Protein AF-A0A5P9HZJ0-F1 (afdb_monomer_lite)

Structure (mmCIF, N/CA/C/O backbone):
data_AF-A0A5P9HZJ0-F1
#
_entry.id   AF-A0A5P9HZJ0-F1
#
loop_
_atom_site.group_PDB
_atom_site.id
_atom_site.type_symbol
_atom_site.label_atom_id
_atom_site.label_alt_id
_atom_site.label_comp_id
_atom_site.label_asym_id
_atom_site.label_entity_id
_atom_site.label_seq_id
_atom_site.pdbx_PDB_ins_code
_atom_site.Cartn_x
_atom_site.Cartn_y
_atom_site.Cartn_z
_atom_site.occupancy
_atom_site.B_iso_or_equiv
_atom_site.auth_seq_id
_atom_site.auth_comp_id
_atom_site.auth_asym_id
_atom_site.auth_atom_id
_atom_site.pdbx_PDB_model_num
ATOM 1 N N . MET A 1 1 ? 58.993 -13.671 22.658 1.00 41.03 1 MET A N 1
ATOM 2 C CA . MET A 1 1 ? 57.612 -13.825 22.148 1.00 41.03 1 MET A CA 1
ATOM 3 C C . MET A 1 1 ? 57.141 -12.458 21.689 1.00 41.03 1 MET A C 1
ATOM 5 O O . MET A 1 1 ? 57.054 -11.568 22.520 1.00 41.03 1 MET A O 1
ATOM 9 N N . VAL A 1 2 ? 56.942 -12.265 20.386 1.00 38.03 2 VAL A N 1
ATOM 10 C CA . VAL A 1 2 ? 56.474 -10.995 19.808 1.00 38.03 2 VAL A CA 1
ATOM 11 C C . VAL A 1 2 ? 55.005 -11.191 19.439 1.00 38.03 2 VAL A C 1
ATOM 13 O O . VAL A 1 2 ? 54.696 -12.044 18.612 1.00 38.03 2 VAL A O 1
ATOM 16 N N . LEU A 1 3 ? 54.102 -10.464 20.097 1.00 41.50 3 LEU A N 1
ATOM 17 C CA . LEU A 1 3 ? 52.672 -10.463 19.781 1.00 41.50 3 LEU A CA 1
ATOM 18 C C . LEU A 1 3 ? 52.453 -9.601 18.535 1.00 41.50 3 LEU A C 1
ATOM 20 O O . LEU A 1 3 ? 52.531 -8.377 18.593 1.00 41.50 3 LEU A O 1
ATOM 24 N N . SER A 1 4 ? 52.221 -10.259 17.402 1.00 39.91 4 SER A N 1
ATOM 25 C CA . SER A 1 4 ? 51.800 -9.619 16.159 1.00 39.91 4 SER A CA 1
ATOM 26 C C . SER A 1 4 ? 50.293 -9.375 16.238 1.00 39.91 4 SER A C 1
ATOM 28 O O . SER A 1 4 ? 49.508 -10.320 16.269 1.00 39.91 4 SER A O 1
ATOM 30 N N . THR A 1 5 ? 49.878 -8.115 16.341 1.00 48.50 5 THR A N 1
ATOM 31 C CA . THR A 1 5 ? 48.474 -7.716 16.210 1.00 48.50 5 THR A CA 1
ATOM 32 C C . THR A 1 5 ? 48.225 -7.346 14.755 1.00 48.50 5 THR A C 1
ATOM 34 O O . THR A 1 5 ? 48.606 -6.276 14.289 1.00 48.50 5 THR A O 1
ATOM 37 N N . SER A 1 6 ? 47.603 -8.255 14.006 1.00 46.00 6 SER A N 1
ATOM 38 C CA . SER A 1 6 ? 47.047 -7.926 12.697 1.00 46.00 6 SER A CA 1
ATOM 39 C C . SER A 1 6 ? 45.824 -7.035 12.903 1.00 46.00 6 SER A C 1
ATOM 41 O O . SER A 1 6 ? 44.775 -7.497 13.347 1.00 46.00 6 SER A O 1
ATOM 43 N N . ALA A 1 7 ? 45.965 -5.747 12.599 1.00 48.22 7 ALA A N 1
ATOM 44 C CA . ALA A 1 7 ? 44.833 -4.849 12.447 1.00 48.22 7 ALA A CA 1
ATOM 45 C C . ALA A 1 7 ? 44.031 -5.290 11.214 1.00 48.22 7 ALA A C 1
ATOM 47 O O . ALA A 1 7 ? 44.502 -5.172 10.083 1.00 48.22 7 ALA A O 1
ATOM 48 N N . ILE A 1 8 ? 42.828 -5.823 11.427 1.00 49.94 8 ILE A N 1
ATOM 49 C CA . ILE A 1 8 ? 41.857 -6.001 10.348 1.00 49.94 8 ILE A CA 1
ATOM 50 C C . ILE A 1 8 ? 41.334 -4.601 10.033 1.00 49.94 8 ILE A C 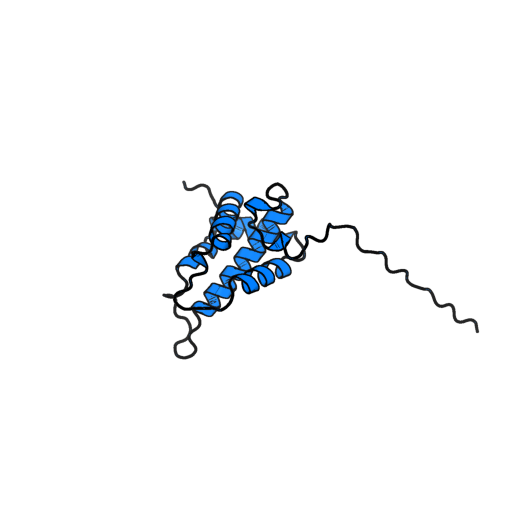1
ATOM 52 O O . ILE A 1 8 ? 40.534 -4.041 10.780 1.00 49.94 8 ILE A O 1
ATOM 56 N N . ALA A 1 9 ? 41.845 -4.007 8.957 1.00 45.34 9 ALA A N 1
ATOM 57 C CA . ALA A 1 9 ? 41.272 -2.801 8.388 1.00 45.34 9 ALA A CA 1
ATOM 58 C C . ALA A 1 9 ? 39.841 -3.125 7.935 1.00 45.34 9 ALA A C 1
ATOM 60 O O . ALA A 1 9 ? 39.638 -3.924 7.020 1.00 45.34 9 ALA A O 1
ATOM 61 N N . ALA A 1 10 ? 38.849 -2.535 8.601 1.00 44.91 10 ALA A N 1
ATOM 62 C CA . ALA A 1 10 ? 37.480 -2.544 8.117 1.00 44.91 10 ALA A CA 1
ATOM 63 C C . ALA A 1 10 ? 37.444 -1.760 6.797 1.00 44.91 10 ALA A C 1
ATOM 65 O O . ALA A 1 10 ? 37.744 -0.566 6.772 1.00 44.91 10 ALA A O 1
ATOM 66 N N . LEU A 1 11 ? 37.122 -2.440 5.695 1.00 39.84 11 LEU A N 1
ATOM 67 C CA . LEU A 1 11 ? 36.780 -1.764 4.449 1.00 39.84 11 LEU A CA 1
ATOM 68 C C . LEU A 1 11 ? 35.548 -0.879 4.702 1.00 39.84 11 LEU A C 1
ATOM 70 O O . LEU A 1 11 ? 34.574 -1.372 5.277 1.00 39.84 11 LEU A O 1
ATOM 74 N N . PRO A 1 12 ? 35.552 0.401 4.287 1.00 43.31 12 PRO A N 1
ATOM 75 C CA . PRO A 1 12 ? 34.333 1.190 4.305 1.00 43.31 12 PRO A CA 1
ATOM 76 C C . PRO A 1 12 ? 33.311 0.539 3.358 1.00 43.31 12 PRO A C 1
ATOM 78 O O . PRO A 1 12 ? 33.699 0.068 2.281 1.00 43.31 12 PRO A O 1
ATOM 81 N N . PRO A 1 13 ? 32.020 0.485 3.729 1.00 44.28 13 PRO A N 1
ATOM 82 C CA . PRO A 1 13 ? 30.987 0.037 2.809 1.00 44.28 13 PRO A CA 1
ATOM 83 C C . PRO A 1 13 ? 31.011 0.916 1.551 1.00 44.28 13 PRO A C 1
ATOM 85 O O . PRO A 1 13 ? 31.269 2.120 1.623 1.00 44.28 13 PRO A O 1
ATOM 88 N N . ALA A 1 14 ? 30.786 0.293 0.390 1.00 46.34 14 ALA A N 1
ATOM 89 C CA . ALA A 1 14 ? 30.691 0.981 -0.894 1.00 46.34 14 ALA A CA 1
ATOM 90 C C . ALA A 1 14 ? 29.709 2.168 -0.806 1.00 46.34 14 ALA A C 1
ATOM 92 O O . ALA A 1 14 ? 28.738 2.088 -0.048 1.00 46.34 14 ALA A O 1
ATOM 93 N N . PRO A 1 15 ? 29.911 3.258 -1.572 1.00 40.12 15 PRO A N 1
ATOM 94 C CA . PRO A 1 15 ? 29.064 4.437 -1.496 1.00 40.12 15 PRO A CA 1
ATOM 95 C C . PRO A 1 15 ? 27.745 4.169 -2.233 1.00 40.12 15 PRO A C 1
ATOM 97 O O . PRO A 1 15 ? 27.496 4.697 -3.313 1.00 40.12 15 PRO A O 1
ATOM 100 N N . GLY A 1 16 ? 26.880 3.341 -1.652 1.00 43.56 16 GLY A N 1
ATOM 101 C CA . GLY A 1 16 ? 25.450 3.502 -1.852 1.00 43.56 16 GLY A CA 1
ATOM 102 C C . GLY A 1 16 ? 25.094 4.835 -1.212 1.00 43.56 16 GLY A C 1
ATOM 103 O O . GLY A 1 16 ? 25.317 5.012 -0.015 1.00 43.56 16 GLY A O 1
ATOM 104 N N . LYS A 1 17 ? 24.648 5.815 -2.004 1.00 43.47 17 LYS A N 1
ATOM 105 C CA . LYS A 1 17 ? 24.212 7.111 -1.474 1.00 43.47 17 LYS A CA 1
ATOM 106 C C . LYS A 1 17 ? 23.204 6.842 -0.358 1.00 43.47 17 LYS A C 1
ATOM 108 O O . LYS A 1 17 ? 22.123 6.319 -0.620 1.00 43.47 17 LYS A O 1
ATOM 113 N N . ALA A 1 18 ? 23.567 7.170 0.878 1.00 52.72 18 ALA A N 1
ATOM 114 C CA . ALA A 1 18 ? 22.617 7.175 1.972 1.00 52.72 18 ALA A CA 1
ATOM 115 C C . ALA A 1 18 ? 21.579 8.251 1.637 1.00 52.72 18 ALA A C 1
ATOM 117 O O . ALA A 1 18 ? 21.865 9.440 1.740 1.00 52.72 18 ALA A O 1
ATOM 118 N N . LEU A 1 19 ? 20.416 7.832 1.136 1.00 55.16 19 LEU A N 1
ATOM 119 C CA . LEU A 1 19 ? 19.247 8.699 1.046 1.00 55.16 19 LEU A CA 1
ATOM 120 C C . LEU A 1 19 ? 18.998 9.279 2.436 1.00 55.16 19 LEU A C 1
ATOM 122 O O . LEU A 1 19 ? 18.897 8.519 3.406 1.00 55.16 19 LEU A O 1
ATOM 126 N N . ASP A 1 20 ? 18.944 10.606 2.507 1.00 60.66 20 ASP A N 1
ATOM 127 C CA . ASP A 1 20 ? 18.645 11.325 3.738 1.00 60.66 20 ASP A CA 1
ATOM 128 C C . ASP A 1 20 ? 17.271 10.892 4.265 1.00 60.66 20 ASP A C 1
ATOM 130 O O . ASP A 1 20 ? 16.358 10.605 3.484 1.00 60.66 20 ASP A O 1
ATOM 134 N N . GLN A 1 21 ? 17.111 10.819 5.584 1.00 57.44 21 GLN A N 1
ATOM 135 C CA . GLN A 1 21 ? 15.890 10.318 6.211 1.00 57.44 21 GLN A CA 1
ATOM 136 C C . GLN A 1 21 ? 14.666 11.164 5.827 1.00 57.44 21 GLN A C 1
ATOM 138 O O . GLN A 1 21 ? 13.569 10.625 5.698 1.00 57.44 21 GLN A O 1
ATOM 143 N N . GLU A 1 22 ? 14.868 12.456 5.558 1.00 59.00 22 GLU A N 1
ATOM 144 C CA . GLU A 1 22 ? 13.837 13.360 5.034 1.00 59.00 22 GLU A CA 1
ATOM 145 C C . GLU A 1 22 ? 13.460 13.045 3.576 1.00 59.00 22 GLU A C 1
ATOM 147 O O . GLU A 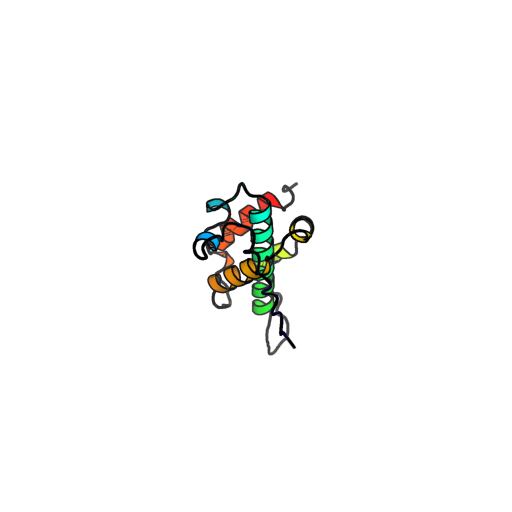1 22 ? 12.283 13.060 3.221 1.00 59.00 22 GLU A O 1
ATOM 152 N N . GLN A 1 23 ? 14.428 12.673 2.732 1.00 58.72 23 GLN A N 1
ATOM 153 C CA . GLN A 1 23 ? 14.166 12.279 1.340 1.00 58.72 23 GLN A CA 1
ATOM 154 C C . GLN A 1 23 ? 13.476 10.921 1.244 1.00 58.72 23 GLN A C 1
ATOM 156 O O . GLN A 1 23 ? 12.729 10.678 0.303 1.00 58.72 23 GLN A O 1
ATOM 161 N N . LEU A 1 24 ? 13.659 10.043 2.232 1.00 60.91 24 LEU A N 1
ATOM 162 C CA . LEU A 1 24 ? 12.889 8.804 2.324 1.00 60.91 24 LEU A CA 1
ATOM 163 C C . LEU A 1 24 ? 11.398 9.055 2.541 1.00 60.91 24 LEU A C 1
ATOM 165 O O . LEU A 1 24 ? 10.656 8.085 2.547 1.00 60.91 24 LEU A O 1
ATOM 169 N N . PHE A 1 25 ? 10.934 10.280 2.776 1.00 70.44 25 PHE A N 1
ATOM 170 C CA . PHE A 1 25 ? 9.554 10.493 3.197 1.00 70.44 25 PHE A CA 1
ATOM 171 C C . PHE A 1 25 ? 8.740 11.475 2.360 1.00 70.44 25 PHE A C 1
ATOM 173 O O . PHE A 1 25 ? 7.584 11.756 2.673 1.00 70.44 25 PHE A O 1
ATOM 180 N N . LEU A 1 26 ? 9.310 11.901 1.237 1.00 83.25 26 LEU A N 1
ATOM 181 C CA . LEU A 1 26 ? 8.551 12.443 0.118 1.00 83.25 26 LEU A CA 1
ATOM 182 C C . LEU A 1 26 ? 7.873 11.301 -0.666 1.00 83.25 26 LEU A C 1
ATOM 184 O O . LEU A 1 26 ? 8.351 10.159 -0.613 1.00 83.25 26 LEU A O 1
ATOM 188 N N . PRO A 1 27 ? 6.789 11.586 -1.409 1.00 86.38 27 PRO A N 1
ATOM 189 C CA . PRO A 1 27 ? 6.182 10.613 -2.310 1.00 86.38 27 PRO A CA 1
ATOM 190 C C . PRO A 1 27 ? 7.198 9.986 -3.280 1.00 86.38 27 PRO A C 1
ATOM 192 O O . PRO A 1 27 ? 8.141 10.644 -3.734 1.00 86.38 27 PRO A O 1
ATOM 195 N N . ILE A 1 28 ? 7.005 8.713 -3.641 1.00 85.50 28 ILE A N 1
ATOM 196 C CA . ILE A 1 28 ? 7.877 7.983 -4.585 1.00 85.50 28 ILE A CA 1
ATOM 197 C C . ILE A 1 28 ? 7.942 8.715 -5.934 1.00 85.50 28 ILE A C 1
ATOM 199 O O . ILE A 1 28 ? 9.002 8.792 -6.556 1.00 85.50 28 ILE A O 1
ATOM 203 N N . SER A 1 29 ? 6.811 9.279 -6.360 1.00 82.50 29 SER A N 1
ATOM 204 C CA . SER A 1 29 ? 6.664 10.083 -7.577 1.00 82.50 29 SER A CA 1
ATOM 205 C C . SER A 1 29 ? 7.526 11.354 -7.584 1.00 82.50 29 SER A C 1
ATOM 207 O O . SER A 1 29 ? 7.877 11.835 -8.660 1.00 82.50 29 SER A O 1
ATOM 209 N N . GLU A 1 30 ? 7.911 11.871 -6.414 1.00 82.06 30 GLU A N 1
ATOM 210 C CA . GLU A 1 30 ? 8.642 13.136 -6.245 1.00 82.06 30 GLU A CA 1
ATOM 211 C C . GLU A 1 30 ? 10.140 12.955 -5.944 1.00 82.06 30 GLU A C 1
ATOM 213 O O . GLU A 1 30 ? 10.884 13.932 -5.910 1.00 82.06 30 GLU A O 1
ATOM 218 N N . THR A 1 31 ? 10.606 11.722 -5.726 1.00 76.50 31 THR A N 1
ATOM 219 C CA . THR A 1 31 ? 11.994 11.436 -5.319 1.00 76.50 31 THR A CA 1
ATOM 220 C C . THR A 1 31 ? 12.837 10.863 -6.451 1.00 76.50 31 THR A C 1
ATOM 222 O O . THR A 1 31 ? 13.517 11.604 -7.158 1.00 76.50 31 THR A O 1
ATOM 225 N N . LEU A 1 32 ? 12.823 9.540 -6.624 1.00 75.94 32 LEU A N 1
ATOM 226 C CA . LEU A 1 32 ? 13.646 8.822 -7.604 1.00 75.94 32 LEU A CA 1
ATOM 227 C C . LEU A 1 32 ? 12.788 7.825 -8.402 1.00 75.94 32 LEU A C 1
ATOM 229 O O . LEU A 1 32 ? 13.070 6.625 -8.405 1.00 75.94 32 LEU A O 1
ATOM 233 N N . PRO A 1 33 ? 11.730 8.285 -9.097 1.00 71.44 33 PRO A N 1
ATOM 234 C CA . PRO A 1 33 ? 10.806 7.392 -9.801 1.00 71.44 33 PRO A CA 1
ATOM 235 C C . PRO A 1 33 ? 11.473 6.628 -10.958 1.00 71.44 33 PRO A C 1
ATOM 237 O O . PRO A 1 33 ? 10.970 5.595 -11.395 1.00 71.44 33 PRO A O 1
ATOM 240 N N . SER A 1 34 ? 12.613 7.118 -11.456 1.00 76.81 34 SER A N 1
ATOM 241 C CA . SER A 1 34 ? 13.402 6.478 -12.511 1.00 76.81 34 SER A CA 1
ATOM 242 C C . SER A 1 34 ? 14.308 5.348 -12.013 1.00 76.81 34 SER A C 1
ATOM 244 O O . SER A 1 34 ? 14.840 4.609 -12.841 1.00 76.81 34 SER A O 1
ATOM 246 N N . GLU A 1 35 ? 14.488 5.185 -10.698 1.00 84.62 35 GLU A N 1
ATOM 247 C CA . GLU A 1 35 ? 15.319 4.131 -10.114 1.00 84.62 35 GLU A CA 1
ATOM 248 C C . GLU A 1 35 ? 14.454 2.905 -9.761 1.00 84.62 35 GLU A C 1
ATOM 250 O O . GLU A 1 35 ? 13.757 2.898 -8.742 1.00 84.62 35 GLU A O 1
ATOM 255 N N . PRO A 1 36 ? 14.462 1.835 -10.582 1.00 87.00 36 PRO A N 1
ATOM 256 C CA . PRO A 1 36 ? 13.505 0.737 -10.442 1.00 87.00 36 PRO A CA 1
ATOM 257 C C . PRO A 1 36 ? 13.665 -0.035 -9.130 1.00 87.00 36 PRO A C 1
ATOM 259 O O . PRO A 1 36 ? 12.662 -0.460 -8.553 1.00 87.00 36 PRO A O 1
ATOM 262 N N . ASP A 1 37 ? 14.894 -0.190 -8.639 1.00 89.62 37 ASP A N 1
ATOM 263 C CA . ASP A 1 37 ? 15.169 -0.884 -7.379 1.00 89.62 37 ASP A CA 1
ATOM 264 C C . ASP A 1 37 ? 14.689 -0.058 -6.178 1.00 89.62 37 ASP A C 1
ATOM 266 O O . ASP A 1 37 ? 14.066 -0.606 -5.267 1.00 89.62 37 ASP A O 1
ATOM 270 N N . PHE A 1 38 ? 14.866 1.269 -6.216 1.00 88.38 38 PHE A N 1
ATOM 271 C CA . PHE A 1 38 ? 14.319 2.180 -5.209 1.00 88.38 38 PHE A CA 1
ATOM 272 C C . PHE A 1 38 ? 12.790 2.096 -5.158 1.00 88.38 38 PHE A C 1
ATOM 274 O O . PHE A 1 38 ? 12.226 1.852 -4.091 1.00 88.38 38 PHE A O 1
ATOM 281 N N . VAL A 1 39 ? 12.118 2.223 -6.309 1.00 91.06 39 VAL A N 1
ATOM 282 C CA . VAL A 1 39 ? 10.650 2.131 -6.403 1.00 91.06 39 VAL A CA 1
ATOM 283 C C . VAL A 1 39 ? 10.157 0.777 -5.890 1.00 91.06 39 VAL A C 1
ATOM 285 O O . VAL A 1 39 ? 9.199 0.716 -5.123 1.00 91.06 39 VAL A O 1
ATOM 288 N N . THR A 1 40 ? 10.833 -0.315 -6.252 1.00 93.19 40 THR A N 1
ATOM 289 C CA . THR A 1 40 ? 10.469 -1.666 -5.800 1.00 93.19 40 THR A CA 1
ATOM 290 C C . THR A 1 40 ? 10.611 -1.808 -4.283 1.00 93.19 40 THR A C 1
ATOM 292 O O . THR A 1 40 ? 9.670 -2.258 -3.625 1.00 93.19 40 THR A O 1
ATOM 295 N N . ALA A 1 41 ? 11.741 -1.386 -3.706 1.00 91.75 41 ALA A N 1
ATOM 296 C CA . ALA A 1 41 ? 11.970 -1.451 -2.263 1.00 91.75 41 ALA A CA 1
ATOM 297 C C . ALA A 1 41 ? 10.967 -0.580 -1.486 1.00 91.75 41 ALA A C 1
ATOM 299 O O . ALA A 1 41 ? 10.402 -1.025 -0.483 1.00 91.75 41 ALA A O 1
ATOM 300 N N . ARG A 1 42 ? 10.684 0.633 -1.983 1.00 92.00 42 ARG A N 1
ATOM 301 C CA . ARG A 1 42 ? 9.673 1.549 -1.435 1.00 92.00 42 ARG A CA 1
ATOM 302 C C . ARG A 1 42 ? 8.274 0.952 -1.4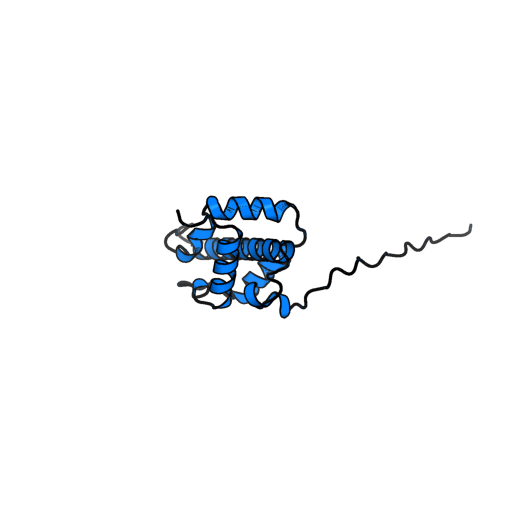71 1.00 92.00 42 ARG A C 1
ATOM 304 O O . ARG A 1 42 ? 7.591 0.980 -0.452 1.00 92.00 42 ARG A O 1
ATOM 311 N N . CYS A 1 43 ? 7.859 0.390 -2.605 1.00 94.38 43 CYS A N 1
ATOM 312 C CA . CYS A 1 43 ? 6.547 -0.234 -2.754 1.00 94.38 43 CYS A CA 1
ATOM 313 C C . CYS A 1 43 ? 6.388 -1.472 -1.876 1.00 94.38 43 CYS A C 1
ATOM 315 O O . CYS A 1 43 ? 5.324 -1.684 -1.295 1.00 94.38 43 CYS A O 1
ATOM 317 N N . HIS A 1 44 ? 7.444 -2.270 -1.723 1.00 94.88 44 HIS A N 1
ATOM 318 C CA . HIS A 1 44 ? 7.421 -3.409 -0.815 1.00 94.88 44 HIS A CA 1
ATOM 319 C C . HIS A 1 44 ? 7.309 -2.961 0.650 1.00 94.88 44 HIS A C 1
ATOM 321 O O . HIS A 1 44 ? 6.475 -3.485 1.390 1.00 94.88 44 HIS A O 1
ATOM 327 N N . GLY A 1 45 ? 8.093 -1.959 1.063 1.00 94.38 45 GLY A N 1
ATOM 328 C CA . GLY A 1 45 ? 7.999 -1.364 2.398 1.00 94.38 45 GLY A CA 1
ATOM 329 C C . GLY A 1 45 ? 6.618 -0.766 2.680 1.00 94.38 45 GLY A C 1
ATOM 330 O O . GLY A 1 45 ? 6.037 -1.036 3.730 1.00 94.38 45 GLY A O 1
ATOM 331 N N . PHE A 1 46 ? 6.058 -0.032 1.713 1.00 95.38 46 PHE A N 1
ATOM 332 C CA . PHE A 1 46 ? 4.700 0.513 1.770 1.00 95.38 46 PHE A CA 1
ATOM 333 C C . PHE A 1 46 ? 3.674 -0.595 1.982 1.00 95.38 46 PHE A C 1
ATOM 335 O O . PHE A 1 46 ? 2.907 -0.563 2.943 1.00 95.38 46 PHE A O 1
ATOM 342 N N . LEU A 1 47 ? 3.708 -1.627 1.136 1.00 96.00 47 LEU A N 1
ATOM 343 C CA . LEU A 1 47 ? 2.794 -2.757 1.223 1.00 96.00 47 LEU A CA 1
ATOM 344 C C . LEU A 1 47 ? 2.857 -3.442 2.592 1.00 96.00 47 LEU A C 1
ATOM 346 O O . LEU A 1 47 ? 1.826 -3.782 3.177 1.00 96.00 47 LEU A O 1
ATOM 350 N N . HIS A 1 48 ? 4.068 -3.640 3.108 1.00 95.38 48 HIS A N 1
ATOM 351 C CA . HIS A 1 48 ? 4.287 -4.264 4.404 1.00 95.38 48 HIS A CA 1
ATOM 352 C C . HIS A 1 48 ? 3.711 -3.412 5.545 1.00 95.38 48 HIS A C 1
ATOM 354 O O . HIS A 1 48 ? 2.990 -3.937 6.396 1.00 95.38 48 HIS A O 1
ATOM 360 N N . ALA A 1 49 ? 3.956 -2.100 5.534 1.00 95.56 49 ALA A N 1
ATOM 361 C CA . ALA A 1 49 ? 3.406 -1.171 6.517 1.00 95.56 49 ALA A CA 1
ATOM 362 C C . ALA A 1 49 ? 1.873 -1.137 6.480 1.00 95.56 49 ALA A C 1
ATOM 364 O O . ALA A 1 49 ? 1.232 -1.256 7.522 1.00 95.56 49 ALA A O 1
ATOM 365 N N . VAL A 1 50 ? 1.272 -1.064 5.287 1.00 96.62 50 VAL A N 1
ATOM 366 C CA . VAL A 1 50 ? -0.191 -1.092 5.119 1.00 96.62 50 VAL A CA 1
ATOM 367 C C . VAL A 1 50 ? -0.777 -2.413 5.625 1.00 96.62 50 VAL A C 1
ATOM 369 O O . VAL A 1 50 ? -1.817 -2.418 6.286 1.00 96.62 50 VAL A O 1
ATOM 372 N N . ARG A 1 51 ? -0.097 -3.541 5.387 1.00 95.88 51 ARG A N 1
ATOM 373 C CA . ARG A 1 51 ? -0.514 -4.850 5.906 1.00 95.88 51 ARG A CA 1
ATOM 374 C C . ARG A 1 51 ? -0.499 -4.896 7.432 1.00 95.88 51 ARG A C 1
ATOM 376 O O . ARG A 1 51 ? -1.476 -5.371 8.010 1.00 95.88 51 ARG A O 1
ATOM 383 N N . ILE A 1 52 ? 0.558 -4.397 8.075 1.00 95.00 52 ILE A N 1
ATOM 384 C CA . ILE A 1 52 ? 0.637 -4.292 9.541 1.00 95.00 52 ILE A CA 1
ATOM 385 C C . ILE A 1 52 ? -0.486 -3.393 10.066 1.00 95.00 52 ILE A C 1
ATOM 387 O O . ILE A 1 52 ? -1.242 -3.804 10.946 1.00 95.00 52 ILE A O 1
ATOM 391 N N . TYR A 1 53 ? -0.644 -2.204 9.483 1.00 94.88 53 TYR A N 1
ATOM 392 C CA . TYR A 1 53 ? -1.647 -1.223 9.893 1.00 94.88 53 TYR A CA 1
ATOM 393 C C . TYR A 1 53 ? -3.067 -1.815 9.837 1.00 94.88 53 TYR A C 1
ATOM 395 O O . TYR A 1 53 ? -3.788 -1.812 10.836 1.00 94.88 53 TYR A O 1
ATOM 403 N N . ARG A 1 54 ? -3.433 -2.456 8.716 1.00 94.94 54 ARG A N 1
ATOM 404 C CA . ARG A 1 54 ? -4.713 -3.168 8.546 1.00 94.94 54 ARG A CA 1
ATOM 405 C C . ARG A 1 54 ? -4.891 -4.301 9.555 1.00 94.94 54 ARG A C 1
ATOM 407 O O . ARG A 1 54 ? -5.983 -4.474 10.090 1.00 94.94 54 ARG A O 1
ATOM 414 N N . GLN A 1 55 ? -3.855 -5.100 9.814 1.00 93.75 55 GLN A N 1
ATOM 415 C CA . GLN A 1 55 ? -3.945 -6.195 10.786 1.00 93.75 55 GLN A CA 1
ATOM 416 C C . GLN A 1 55 ? -4.253 -5.688 12.194 1.00 93.75 55 GLN A C 1
ATOM 418 O O . GLN A 1 55 ? -5.058 -6.305 12.890 1.00 93.75 55 GLN A O 1
ATOM 423 N N . ILE A 1 56 ? -3.649 -4.570 12.595 1.00 92.62 56 ILE A N 1
ATOM 424 C CA . ILE A 1 56 ? -3.890 -3.973 13.906 1.00 92.62 56 ILE A CA 1
ATOM 425 C C . ILE A 1 56 ? -5.286 -3.344 13.970 1.00 92.62 56 ILE A C 1
ATOM 427 O O . ILE A 1 56 ? -5.994 -3.596 14.938 1.00 92.62 56 ILE A O 1
ATOM 431 N N . MET A 1 57 ? -5.737 -2.624 12.935 1.00 91.56 57 MET A N 1
ATOM 432 C CA . MET A 1 57 ? -7.111 -2.088 12.883 1.00 91.56 57 MET A CA 1
ATOM 433 C C . MET A 1 57 ? -8.185 -3.170 13.015 1.00 91.56 57 MET A C 1
ATOM 435 O O . MET A 1 57 ? -9.244 -2.947 13.596 1.00 91.56 57 MET A O 1
ATOM 439 N N . ARG A 1 58 ? -7.912 -4.356 12.470 1.00 93.06 58 ARG A N 1
ATOM 440 C CA . ARG A 1 58 ? -8.802 -5.518 12.563 1.00 93.06 58 ARG A CA 1
ATOM 441 C C . ARG A 1 58 ? -8.705 -6.251 13.890 1.00 93.06 58 ARG A C 1
ATOM 443 O O . ARG A 1 58 ? -9.479 -7.176 14.119 1.00 93.06 58 ARG A O 1
ATOM 450 N N . SER A 1 59 ? -7.738 -5.913 14.732 1.00 91.19 59 SER A N 1
ATOM 451 C CA . SER A 1 59 ? -7.547 -6.557 16.022 1.00 91.19 59 SER A CA 1
ATOM 452 C C . SER A 1 59 ? -8.541 -5.998 17.037 1.00 91.19 59 SER A C 1
ATOM 454 O O . SER A 1 59 ? -8.530 -4.812 17.348 1.00 91.19 59 SER A O 1
ATOM 456 N N . ASN A 1 60 ? -9.390 -6.864 17.582 1.00 86.62 60 ASN A N 1
ATOM 457 C CA . ASN A 1 60 ? -10.283 -6.571 18.692 1.00 86.62 60 ASN A CA 1
ATOM 458 C C . ASN A 1 60 ? -9.957 -7.531 19.856 1.00 86.62 60 ASN A C 1
ATOM 460 O O . ASN A 1 60 ? -10.140 -8.744 19.725 1.00 86.62 60 ASN A O 1
ATOM 464 N N . PRO A 1 61 ? -9.500 -7.030 21.016 1.00 84.00 61 PRO A N 1
ATOM 465 C CA . PRO A 1 61 ? -9.077 -7.890 22.122 1.00 84.00 61 PRO A CA 1
ATOM 466 C C . PRO A 1 61 ? -10.222 -8.691 22.764 1.00 84.00 61 PRO A C 1
ATOM 468 O O . PRO A 1 61 ? -9.957 -9.698 23.412 1.00 84.00 61 PRO A O 1
ATOM 471 N N . LEU A 1 62 ? -11.481 -8.272 22.592 1.00 88.06 62 LEU A N 1
ATOM 472 C CA . LEU A 1 62 ? -12.653 -8.938 23.172 1.00 88.06 62 LEU A CA 1
ATOM 473 C C . LEU A 1 62 ? -13.272 -9.976 22.228 1.00 88.06 62 LEU A C 1
ATOM 475 O O . LEU A 1 62 ? -13.773 -11.002 22.684 1.00 88.06 62 LEU A O 1
ATOM 479 N N . HIS A 1 63 ? -13.249 -9.717 20.918 1.00 88.06 63 HIS A N 1
ATOM 480 C CA . HIS A 1 63 ? -13.970 -10.520 19.919 1.00 88.06 63 HIS A CA 1
ATOM 481 C C . HIS A 1 63 ? -13.073 -11.143 18.839 1.00 88.06 63 HIS A C 1
ATOM 483 O O . HIS A 1 63 ? -13.565 -11.832 17.946 1.00 88.06 63 HIS A O 1
ATOM 489 N N . GLY A 1 64 ? -11.756 -10.947 18.908 1.00 89.81 64 GLY A N 1
ATOM 490 C CA . GLY A 1 64 ? -10.812 -11.461 17.920 1.00 89.81 64 GLY A CA 1
ATOM 491 C C . GLY A 1 64 ? -10.672 -10.529 16.717 1.00 89.81 64 GLY A C 1
ATOM 492 O O . GLY A 1 64 ? -10.389 -9.350 16.877 1.00 89.81 64 GLY A O 1
ATOM 493 N N . ARG A 1 65 ? -10.795 -11.046 15.489 1.00 90.69 65 ARG A N 1
ATOM 494 C CA . ARG A 1 65 ? -10.630 -10.222 14.278 1.00 90.69 65 ARG A CA 1
ATOM 495 C C . ARG A 1 65 ? -11.960 -9.664 13.782 1.00 90.69 65 ARG A C 1
ATOM 497 O O . ARG A 1 65 ? -12.829 -10.439 13.395 1.00 90.69 65 ARG A O 1
ATOM 504 N N . ASP A 1 66 ? -12.055 -8.345 13.676 1.00 90.88 66 ASP A N 1
ATOM 505 C CA . ASP A 1 66 ? -13.156 -7.648 13.012 1.00 90.88 66 ASP A CA 1
ATOM 506 C C . ASP A 1 66 ? -12.761 -7.302 11.572 1.00 90.88 66 ASP A C 1
ATOM 508 O O . ASP A 1 66 ? -11.878 -6.482 11.338 1.00 90.88 66 ASP A O 1
ATOM 512 N N . ARG A 1 67 ? -13.389 -7.952 10.586 1.00 89.00 67 ARG A N 1
ATOM 513 C CA . ARG A 1 67 ? -13.080 -7.732 9.162 1.00 89.00 67 ARG A CA 1
ATOM 514 C C . ARG A 1 67 ? -13.746 -6.491 8.573 1.00 89.00 67 ARG A C 1
ATOM 516 O O . ARG A 1 67 ? -13.392 -6.126 7.456 1.00 89.00 67 ARG A O 1
ATOM 523 N N . THR A 1 68 ? -14.682 -5.868 9.289 1.00 89.38 68 THR A N 1
ATOM 524 C CA . THR A 1 68 ? -15.349 -4.645 8.823 1.00 89.38 68 THR A CA 1
ATOM 525 C C . THR A 1 68 ? -14.468 -3.406 8.970 1.00 89.38 68 THR A C 1
ATOM 527 O O . THR A 1 68 ? -14.698 -2.418 8.283 1.00 89.38 68 THR A O 1
ATOM 530 N N . HIS A 1 69 ? -13.404 -3.475 9.779 1.00 89.75 69 HIS A N 1
ATOM 531 C CA . HIS A 1 69 ? -12.384 -2.431 9.855 1.00 89.75 69 HIS A CA 1
ATOM 532 C C . HIS A 1 69 ? -11.246 -2.650 8.848 1.00 89.75 69 HIS A C 1
ATOM 534 O O . HIS A 1 69 ? -10.828 -3.781 8.562 1.00 89.75 69 HIS A O 1
ATOM 540 N N . GLY A 1 70 ? -10.706 -1.545 8.329 1.00 90.19 70 GLY A N 1
ATOM 541 C CA . GLY A 1 70 ? -9.550 -1.546 7.435 1.00 90.19 70 GLY A CA 1
ATOM 542 C C . GLY A 1 70 ? -9.830 -2.132 6.047 1.00 90.19 70 GLY A C 1
ATOM 543 O O . GLY A 1 70 ? -8.907 -2.640 5.408 1.00 90.19 70 GLY A O 1
ATOM 544 N N . THR A 1 71 ? -11.087 -2.127 5.591 1.00 92.44 71 THR A N 1
ATOM 545 C CA . THR A 1 71 ? -11.483 -2.601 4.252 1.00 92.44 71 THR A CA 1
ATOM 546 C C . THR A 1 71 ? -10.898 -1.741 3.132 1.00 92.44 71 THR A C 1
ATOM 548 O O . THR A 1 71 ? -10.593 -2.232 2.052 1.00 92.44 71 THR A O 1
ATOM 551 N N . GLU A 1 72 ? -10.646 -0.462 3.399 1.00 92.00 72 GLU A N 1
ATOM 552 C CA . GLU A 1 72 ? -9.956 0.472 2.505 1.00 92.00 72 GLU A CA 1
ATOM 553 C C . GLU A 1 72 ? -8.528 0.020 2.146 1.00 92.00 72 GLU A C 1
ATOM 555 O O . GLU A 1 72 ? -7.974 0.423 1.120 1.00 92.00 72 GLU A O 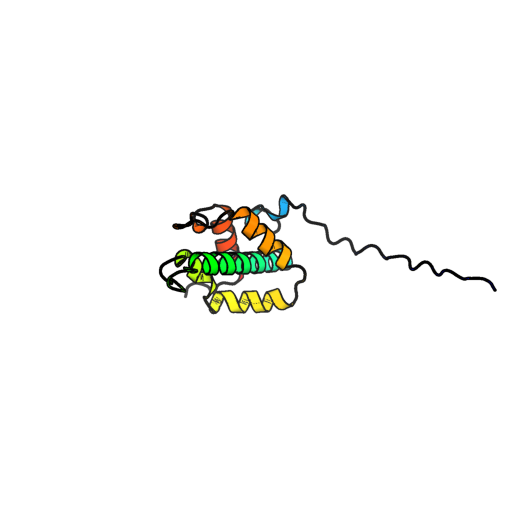1
ATOM 560 N N . PHE A 1 73 ? -7.948 -0.866 2.958 1.00 95.00 73 PHE A N 1
ATOM 561 C CA . PHE A 1 73 ? -6.627 -1.448 2.757 1.00 95.00 73 PHE A CA 1
ATOM 562 C C . PHE A 1 73 ? -6.675 -2.837 2.099 1.00 95.00 73 PHE A C 1
ATOM 564 O O . PHE A 1 73 ? -5.628 -3.454 1.956 1.00 95.00 73 PHE A O 1
ATOM 571 N N . ASP A 1 74 ? -7.840 -3.359 1.6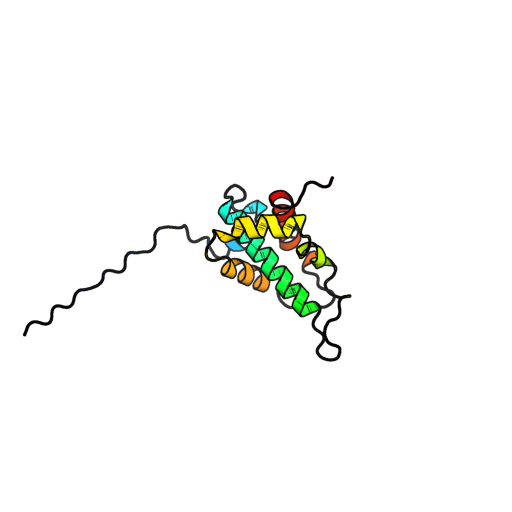92 1.00 94.00 74 ASP A N 1
ATOM 572 C CA . ASP A 1 74 ? -7.975 -4.734 1.173 1.00 94.00 74 ASP A CA 1
ATOM 573 C C . ASP A 1 74 ? -7.268 -4.986 -0.161 1.00 94.00 74 ASP A C 1
ATOM 575 O O . ASP A 1 74 ? -6.864 -6.115 -0.432 1.00 94.00 74 ASP A O 1
ATOM 579 N N . TRP A 1 75 ? -7.043 -3.937 -0.953 1.00 93.38 75 TRP A N 1
ATOM 580 C CA . TRP A 1 75 ? -6.334 -4.018 -2.234 1.00 93.38 75 TRP A CA 1
ATOM 581 C C . TRP A 1 75 ? -4.918 -4.613 -2.113 1.00 93.38 75 TRP A C 1
ATOM 583 O O . TRP A 1 75 ? -4.386 -5.134 -3.086 1.00 93.38 75 TRP A O 1
ATOM 593 N N . ILE A 1 76 ? -4.307 -4.589 -0.921 1.00 94.06 76 ILE A N 1
ATOM 594 C CA . ILE A 1 76 ? -2.980 -5.177 -0.673 1.00 94.06 76 ILE A CA 1
ATOM 595 C C . ILE A 1 76 ? -2.932 -6.704 -0.801 1.00 94.06 76 ILE A C 1
ATOM 597 O O . ILE A 1 76 ? -1.843 -7.282 -0.860 1.00 94.06 76 ILE A O 1
ATOM 601 N N . ASP A 1 77 ? -4.094 -7.357 -0.759 1.00 92.44 77 ASP A N 1
ATOM 602 C CA . ASP A 1 77 ? -4.230 -8.805 -0.911 1.00 92.44 77 ASP A CA 1
ATOM 603 C C . ASP A 1 77 ? -4.557 -9.205 -2.359 1.00 92.44 77 ASP A C 1
ATOM 605 O O . ASP A 1 77 ? -4.681 -10.398 -2.638 1.00 92.44 77 ASP A O 1
ATOM 609 N N . ASP A 1 78 ? -4.679 -8.240 -3.278 1.00 93.00 78 ASP A N 1
ATOM 610 C CA . ASP A 1 78 ? -4.886 -8.515 -4.696 1.00 93.00 78 ASP A CA 1
ATOM 611 C C . ASP A 1 78 ? -3.685 -9.309 -5.253 1.00 93.00 78 ASP A C 1
ATOM 613 O O . ASP A 1 78 ? -2.553 -8.801 -5.258 1.00 93.00 78 ASP A O 1
ATOM 617 N N . PRO A 1 79 ? -3.882 -10.568 -5.698 1.00 90.75 79 PRO A N 1
ATOM 618 C CA . PRO A 1 79 ? -2.794 -11.400 -6.196 1.00 90.75 79 PRO A CA 1
ATOM 619 C C . PRO A 1 79 ? -2.132 -10.827 -7.451 1.00 90.75 79 PRO A C 1
ATOM 621 O O . PRO A 1 79 ? -0.943 -11.096 -7.658 1.00 90.75 79 PRO A O 1
ATOM 624 N N . ASP A 1 80 ? -2.861 -10.046 -8.247 1.00 90.56 80 ASP A N 1
ATOM 625 C CA . ASP A 1 80 ? -2.387 -9.469 -9.503 1.00 90.56 80 ASP A CA 1
ATOM 626 C C . ASP A 1 80 ? -1.453 -8.278 -9.269 1.00 90.56 80 ASP A C 1
ATOM 628 O O . ASP A 1 80 ? -0.646 -7.953 -10.133 1.00 90.56 80 ASP A O 1
ATOM 632 N N . PHE A 1 81 ? -1.482 -7.697 -8.068 1.00 91.06 81 PHE A N 1
ATOM 633 C CA . PHE A 1 81 ? -0.531 -6.684 -7.611 1.00 91.06 81 PHE A CA 1
ATOM 634 C C . PHE A 1 81 ? 0.561 -7.264 -6.691 1.00 91.06 81 PHE A C 1
ATOM 636 O O . PHE A 1 81 ? 1.760 -7.028 -6.878 1.00 91.06 81 PHE A O 1
ATOM 643 N N . TYR A 1 82 ? 0.178 -8.051 -5.680 1.00 90.12 82 TYR A N 1
ATOM 644 C CA . TYR A 1 82 ? 1.103 -8.525 -4.644 1.00 90.12 82 TYR A CA 1
ATOM 645 C C . TYR A 1 82 ? 2.166 -9.489 -5.191 1.00 90.12 82 TYR A C 1
ATOM 647 O O . TYR A 1 82 ? 3.327 -9.445 -4.761 1.00 90.12 82 TYR A O 1
ATOM 655 N N . ARG A 1 83 ? 1.809 -10.378 -6.131 1.00 92.75 83 ARG A N 1
ATOM 656 C CA . ARG A 1 83 ? 2.752 -11.379 -6.658 1.00 92.75 83 ARG A CA 1
ATOM 657 C C . ARG A 1 83 ? 3.868 -10.744 -7.500 1.00 92.75 83 ARG A C 1
ATOM 659 O O . ARG A 1 83 ? 5.026 -11.076 -7.222 1.00 92.75 83 ARG A O 1
ATOM 666 N N . PRO A 1 84 ? 3.592 -9.847 -8.475 1.00 93.12 84 PRO A N 1
ATOM 667 C CA . PRO A 1 84 ? 4.649 -9.150 -9.211 1.00 93.12 84 PRO A CA 1
ATOM 668 C C . PRO A 1 84 ? 5.616 -8.390 -8.301 1.00 93.12 84 PRO A C 1
ATOM 670 O O . PRO A 1 84 ? 6.830 -8.562 -8.429 1.00 93.12 84 PRO A O 1
ATOM 673 N N . LEU A 1 85 ? 5.092 -7.625 -7.337 1.00 93.38 85 LEU A N 1
ATOM 674 C CA . LEU A 1 85 ? 5.911 -6.867 -6.392 1.00 93.38 85 LEU A CA 1
ATOM 675 C C . LEU A 1 85 ? 6.802 -7.785 -5.547 1.00 93.38 85 LEU A C 1
ATOM 677 O O . LEU A 1 85 ? 8.005 -7.559 -5.454 1.00 93.38 85 LEU A O 1
ATOM 681 N N . THR A 1 86 ? 6.250 -8.864 -4.986 1.00 90.50 86 THR A N 1
ATOM 682 C CA . THR A 1 86 ? 7.027 -9.814 -4.168 1.00 90.50 86 THR A CA 1
ATOM 683 C C . THR A 1 86 ? 8.156 -10.452 -4.969 1.00 90.50 86 THR A C 1
ATOM 685 O O . THR A 1 86 ? 9.273 -10.583 -4.475 1.00 90.50 86 THR A O 1
ATOM 688 N N . LYS A 1 87 ? 7.891 -10.822 -6.225 1.00 91.50 87 LYS A N 1
ATOM 689 C CA . LYS A 1 87 ? 8.904 -11.395 -7.117 1.00 91.50 87 LYS A CA 1
ATOM 690 C C . LYS A 1 87 ? 10.028 -10.402 -7.426 1.00 91.50 87 LYS A C 1
ATOM 692 O O . LYS A 1 87 ? 11.185 -10.807 -7.480 1.00 91.50 87 LYS A O 1
ATOM 697 N N . ALA A 1 88 ? 9.700 -9.127 -7.637 1.00 89.81 88 ALA A N 1
ATOM 698 C CA . ALA A 1 88 ? 10.694 -8.080 -7.868 1.00 89.81 88 ALA A CA 1
ATOM 699 C C . ALA A 1 88 ? 11.523 -7.787 -6.603 1.00 89.81 88 ALA A C 1
ATOM 701 O O . ALA A 1 88 ? 12.738 -7.626 -6.681 1.00 89.81 88 ALA A O 1
ATOM 702 N N . ALA A 1 89 ? 10.876 -7.801 -5.437 1.00 88.00 89 ALA A N 1
ATOM 703 C CA . ALA A 1 89 ? 11.465 -7.478 -4.141 1.00 88.00 89 ALA A CA 1
ATOM 704 C C . ALA A 1 89 ? 12.429 -8.543 -3.585 1.00 88.00 89 ALA A C 1
ATOM 706 O O . ALA A 1 89 ? 13.302 -8.213 -2.792 1.00 88.00 89 ALA A O 1
ATOM 707 N N . GLN A 1 90 ? 12.332 -9.807 -4.022 1.00 83.44 90 GLN A N 1
ATOM 708 C CA . GLN A 1 90 ? 13.199 -10.916 -3.568 1.00 83.44 90 GLN A CA 1
ATOM 709 C C . GLN A 1 90 ? 14.711 -10.669 -3.709 1.00 83.44 90 GLN A C 1
ATOM 711 O O . GLN A 1 90 ? 15.504 -11.442 -3.177 1.00 83.44 90 GLN A O 1
ATOM 716 N N . ARG A 1 91 ? 15.113 -9.651 -4.470 1.00 75.56 91 ARG A N 1
ATOM 717 C CA . ARG A 1 91 ? 16.506 -9.345 -4.808 1.00 75.56 91 ARG A CA 1
ATOM 718 C C . ARG A 1 91 ? 17.055 -8.117 -4.084 1.00 75.56 91 ARG A C 1
ATOM 720 O O . ARG A 1 91 ? 18.171 -7.715 -4.387 1.00 75.56 91 ARG A O 1
ATOM 727 N N . LEU A 1 92 ? 16.263 -7.501 -3.209 1.00 80.50 92 LEU A N 1
ATOM 728 C CA . LEU A 1 92 ? 16.580 -6.213 -2.602 1.00 80.50 92 LEU A CA 1
ATOM 729 C C . LEU A 1 92 ? 16.846 -6.368 -1.107 1.00 80.50 92 LEU A C 1
ATOM 731 O O . LEU A 1 92 ? 16.092 -7.038 -0.402 1.00 80.50 92 LEU A O 1
ATOM 735 N N . ASP A 1 93 ? 17.890 -5.693 -0.639 1.00 75.44 93 ASP A N 1
ATOM 736 C CA . ASP A 1 93 ? 18.216 -5.577 0.780 1.00 75.44 93 ASP A CA 1
ATOM 737 C C . ASP A 1 93 ? 17.432 -4.413 1.433 1.00 75.44 93 ASP A C 1
ATOM 739 O O . ASP A 1 93 ? 16.866 -3.552 0.755 1.00 75.44 93 ASP A O 1
ATOM 743 N N . ASP A 1 94 ? 17.373 -4.390 2.769 1.00 68.38 94 ASP A N 1
ATOM 744 C CA . ASP A 1 94 ? 16.921 -3.252 3.596 1.00 68.38 94 ASP A CA 1
ATOM 745 C C . ASP A 1 94 ? 15.483 -2.726 3.385 1.00 68.38 94 ASP A C 1
ATOM 747 O O . ASP A 1 94 ? 15.151 -1.581 3.711 1.00 68.38 94 ASP A O 1
ATOM 751 N N . MET A 1 95 ? 14.564 -3.581 2.928 1.00 81.06 95 MET A N 1
ATOM 752 C CA . MET A 1 95 ? 13.141 -3.227 2.770 1.00 81.06 95 MET A CA 1
ATOM 753 C C . MET A 1 95 ? 12.428 -2.905 4.097 1.00 81.06 95 MET A C 1
ATOM 755 O O . MET A 1 95 ? 11.431 -2.178 4.110 1.00 81.06 95 MET A O 1
ATOM 759 N N . GLU A 1 96 ? 12.934 -3.428 5.216 1.00 84.56 96 GLU A N 1
ATOM 760 C CA . GLU A 1 96 ? 12.385 -3.205 6.559 1.00 84.56 96 GLU A CA 1
ATOM 761 C C . GLU A 1 96 ? 12.443 -1.726 6.966 1.00 84.56 96 GLU A C 1
ATOM 763 O O . GLU A 1 96 ? 11.483 -1.200 7.533 1.00 84.56 96 GLU A O 1
ATOM 768 N N . ARG A 1 97 ? 13.512 -1.016 6.572 1.00 87.88 97 ARG A N 1
ATOM 769 C CA . ARG A 1 97 ? 13.679 0.416 6.856 1.00 87.88 97 ARG A CA 1
ATOM 770 C C . ARG A 1 97 ? 12.527 1.243 6.288 1.00 87.88 97 ARG A C 1
ATOM 772 O O . ARG A 1 97 ? 12.023 2.144 6.955 1.00 87.88 97 ARG A O 1
ATOM 779 N N . TYR A 1 98 ? 12.093 0.932 5.066 1.00 90.75 98 TYR A N 1
ATOM 780 C CA . TYR A 1 98 ? 10.971 1.628 4.440 1.00 90.75 98 TYR A CA 1
ATOM 781 C C . TYR A 1 98 ? 9.653 1.331 5.149 1.00 90.75 98 TYR A C 1
ATOM 783 O O . TYR A 1 98 ? 8.886 2.257 5.397 1.00 90.75 98 TYR A O 1
ATOM 791 N N . ALA A 1 99 ? 9.403 0.072 5.520 1.00 91.88 99 ALA A N 1
ATOM 792 C CA . ALA A 1 99 ? 8.195 -0.292 6.256 1.00 91.88 99 ALA A CA 1
ATOM 793 C C . ALA A 1 99 ? 8.099 0.461 7.592 1.00 91.88 99 ALA A C 1
ATOM 795 O O . ALA A 1 99 ? 7.048 1.018 7.911 1.00 91.88 99 ALA A O 1
ATOM 796 N N . GLN A 1 100 ? 9.204 0.542 8.338 1.00 90.44 100 GLN A N 1
ATOM 797 C CA . GLN A 1 100 ? 9.255 1.293 9.590 1.00 90.44 100 GLN A CA 1
ATOM 798 C C . GLN A 1 100 ? 8.992 2.786 9.371 1.00 90.44 100 GLN A C 1
ATOM 800 O O . GLN A 1 100 ? 8.197 3.372 10.101 1.00 90.44 100 GLN A O 1
ATOM 805 N N . ALA A 1 101 ? 9.596 3.382 8.340 1.00 90.44 101 ALA A N 1
ATOM 806 C CA . ALA A 1 101 ? 9.362 4.782 8.005 1.00 90.44 101 ALA A CA 1
ATOM 807 C C . ALA A 1 101 ? 7.873 5.051 7.709 1.00 90.44 101 ALA A C 1
ATOM 809 O O . ALA A 1 101 ? 7.304 6.000 8.248 1.00 90.44 101 ALA A O 1
ATOM 810 N N . TYR A 1 102 ? 7.214 4.191 6.921 1.00 93.94 102 TYR A N 1
ATOM 811 C CA . TYR A 1 102 ? 5.776 4.324 6.653 1.00 93.94 102 TYR A CA 1
ATOM 812 C C . TYR A 1 102 ? 4.930 4.217 7.915 1.00 93.94 102 TYR A C 1
ATOM 814 O O . TYR A 1 102 ? 4.046 5.044 8.118 1.00 93.94 102 TYR A O 1
ATOM 822 N N . LEU A 1 103 ? 5.213 3.247 8.787 1.00 92.38 103 LEU A N 1
ATOM 823 C CA . LEU A 1 103 ? 4.500 3.115 10.058 1.00 92.38 103 LEU A CA 1
ATOM 824 C C . LEU A 1 103 ? 4.656 4.364 10.930 1.00 92.38 103 LEU A C 1
ATOM 826 O O . LEU A 1 103 ? 3.673 4.826 11.504 1.00 92.38 103 LEU A O 1
ATOM 830 N N . SER A 1 104 ? 5.859 4.941 10.997 1.00 91.31 104 SER A N 1
ATOM 831 C CA . SER A 1 104 ? 6.095 6.177 11.747 1.00 91.31 104 SER A CA 1
ATOM 832 C C . SER A 1 104 ? 5.255 7.346 11.239 1.00 91.31 104 S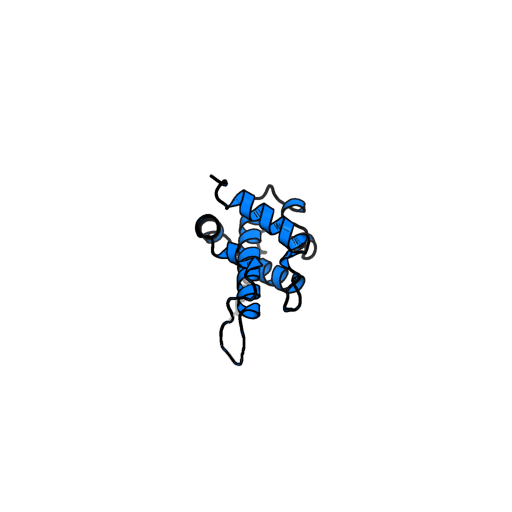ER A C 1
ATOM 834 O O . SER A 1 104 ? 4.787 8.140 12.049 1.00 91.31 104 SER A O 1
ATOM 836 N N . ALA A 1 105 ? 5.024 7.451 9.932 1.00 91.31 105 ALA A N 1
ATOM 837 C CA . ALA A 1 105 ? 4.284 8.581 9.382 1.00 91.31 105 ALA A CA 1
ATOM 838 C C . ALA A 1 105 ? 2.786 8.368 9.203 1.00 91.31 105 ALA A C 1
ATOM 840 O O . ALA A 1 105 ? 2.036 9.339 9.194 1.00 91.31 105 ALA A O 1
ATOM 841 N N . PHE A 1 106 ? 2.334 7.120 9.086 1.00 91.38 106 PHE A N 1
ATOM 842 C CA . PHE A 1 106 ? 0.920 6.805 9.279 1.00 91.38 106 PHE A CA 1
ATOM 843 C C . PHE A 1 106 ? 0.472 7.174 10.696 1.00 91.38 106 PHE A C 1
ATOM 845 O O . PHE A 1 106 ? -0.694 7.500 10.902 1.00 91.38 106 PHE A O 1
ATOM 852 N N . GLY A 1 107 ? 1.408 7.164 11.651 1.00 87.62 107 GLY A N 1
ATOM 853 C CA . GLY A 1 107 ? 1.177 7.596 13.018 1.00 87.62 107 GLY A CA 1
ATOM 854 C C . GLY A 1 107 ? 0.376 6.573 13.817 1.00 87.62 107 GLY A C 1
ATOM 855 O O . GLY A 1 107 ? 0.467 5.362 13.597 1.00 87.62 107 GLY A O 1
ATOM 856 N N . SER A 1 108 ? -0.388 7.064 14.792 1.00 88.25 108 SER A N 1
ATOM 857 C CA . SER A 1 108 ? -1.265 6.230 15.610 1.00 88.25 108 SER A CA 1
ATOM 858 C C . SER A 1 108 ? -2.354 5.553 14.780 1.00 88.25 108 SER A C 1
ATOM 860 O O . SER A 1 108 ? -2.789 6.027 13.730 1.00 88.25 108 SER A O 1
ATOM 862 N N . ILE A 1 109 ? -2.810 4.407 15.279 1.00 87.31 109 ILE A N 1
ATOM 863 C CA . ILE A 1 109 ? -3.893 3.657 14.653 1.00 87.31 109 ILE A CA 1
ATOM 864 C C . ILE A 1 109 ? -5.209 4.137 15.245 1.00 87.31 109 ILE A C 1
ATOM 866 O O . ILE A 1 109 ? -5.439 4.010 16.446 1.00 87.31 109 ILE A O 1
ATOM 870 N N . GLU A 1 110 ? -6.060 4.676 14.381 1.00 85.81 110 GLU A N 1
ATOM 871 C CA . GLU A 1 110 ? -7.360 5.244 14.728 1.00 85.81 110 GLU A CA 1
ATOM 872 C C . GLU A 1 110 ? -8.469 4.521 13.956 1.00 85.81 110 GLU A C 1
ATOM 874 O O . GLU A 1 110 ? -8.245 4.005 12.857 1.00 85.81 110 GLU A O 1
ATOM 879 N N . VAL A 1 111 ? -9.668 4.451 14.542 1.00 81.50 111 VAL A N 1
ATOM 880 C CA . VAL A 1 111 ? -10.853 3.842 13.921 1.00 81.50 111 VAL A CA 1
ATOM 881 C C . VAL A 1 111 ? -11.997 4.867 13.967 1.00 81.50 111 VAL A C 1
ATOM 883 O O . VAL A 1 111 ? -12.479 5.163 15.062 1.00 81.50 111 VAL A O 1
ATOM 886 N N . PRO A 1 112 ? -12.440 5.417 12.817 1.00 82.56 112 PRO A N 1
ATOM 887 C CA . PRO A 1 112 ? -11.948 5.148 11.460 1.00 82.56 112 PRO A CA 1
ATOM 888 C C . PRO A 1 112 ? -10.540 5.720 11.217 1.00 82.56 112 PRO A C 1
ATOM 890 O O . PRO A 1 112 ? -10.180 6.743 11.792 1.00 82.56 112 PRO A O 1
ATOM 893 N N . SER A 1 113 ? -9.755 5.084 10.341 1.00 87.88 113 SER A N 1
ATOM 894 C CA . SER A 1 113 ? -8.431 5.601 9.973 1.00 87.88 113 SER A CA 1
ATOM 895 C C . SER A 1 113 ? -8.549 6.688 8.908 1.00 87.88 113 SER A C 1
ATOM 897 O O . SER A 1 113 ? -9.316 6.565 7.952 1.00 87.88 113 SER A O 1
ATOM 899 N N . LEU A 1 114 ? -7.739 7.740 9.037 1.00 91.56 114 LEU A N 1
ATOM 900 C CA . LEU A 1 114 ? -7.585 8.771 8.008 1.00 91.56 114 LEU A CA 1
ATOM 901 C C . LEU A 1 114 ? -6.372 8.535 7.096 1.00 91.56 114 LEU A C 1
ATOM 903 O O . LEU A 1 114 ? -6.186 9.284 6.141 1.00 91.56 114 LEU A O 1
ATOM 907 N N . VAL A 1 115 ? -5.569 7.491 7.338 1.00 94.19 115 VAL A N 1
ATOM 908 C CA . VAL A 1 115 ? -4.321 7.228 6.595 1.00 94.19 115 VAL A CA 1
ATOM 909 C C . VAL A 1 115 ? -4.565 7.103 5.093 1.00 94.19 115 VAL A C 1
ATOM 911 O O . VAL A 1 115 ? -3.807 7.664 4.305 1.00 94.19 115 VAL A O 1
ATOM 914 N N . SER A 1 116 ? -5.653 6.444 4.686 1.00 94.06 116 SER A N 1
ATOM 915 C CA . SER A 1 116 ? -6.027 6.273 3.274 1.00 94.06 116 SER A CA 1
ATOM 916 C C . SER A 1 116 ? -6.357 7.586 2.545 1.00 94.06 116 SER A C 1
ATOM 918 O O . SER A 1 116 ? -6.365 7.625 1.313 1.00 94.06 116 SER A O 1
ATOM 920 N N . HIS A 1 117 ? -6.592 8.666 3.294 1.00 93.88 117 HIS A N 1
ATOM 921 C CA . HIS A 1 117 ? -6.843 10.013 2.781 1.00 93.88 117 HIS A CA 1
ATOM 922 C C . HIS A 1 117 ? -5.594 10.903 2.796 1.00 93.88 117 HIS A C 1
ATOM 924 O O . HIS A 1 117 ? -5.653 12.043 2.340 1.00 93.88 117 HIS A O 1
ATOM 930 N N . THR A 1 118 ? -4.467 10.420 3.327 1.00 92.25 118 THR A N 1
ATOM 931 C CA . THR A 1 118 ? -3.230 11.205 3.346 1.00 92.25 118 THR A CA 1
ATOM 932 C C . THR A 1 118 ? -2.618 11.286 1.942 1.00 92.25 118 THR A C 1
ATOM 934 O O . THR A 1 118 ? -2.623 10.282 1.221 1.00 92.25 118 THR A O 1
ATOM 937 N N . PRO A 1 119 ? -2.040 12.440 1.546 1.00 92.94 119 PRO A N 1
ATOM 938 C CA . PRO A 1 119 ? -1.427 12.596 0.225 1.00 92.94 119 PRO A CA 1
ATOM 939 C C . PRO A 1 119 ? -0.336 11.560 -0.062 1.00 92.94 119 PRO A C 1
ATOM 941 O O . PRO A 1 119 ? -0.299 10.983 -1.147 1.00 92.94 119 PRO A O 1
ATOM 944 N N . LEU A 1 120 ? 0.505 11.267 0.936 1.00 92.81 120 LEU A N 1
ATOM 945 C CA . LEU A 1 120 ? 1.566 10.271 0.810 1.00 92.81 120 LEU A CA 1
ATOM 946 C C . LEU A 1 120 ? 1.008 8.885 0.476 1.00 92.81 120 LEU A C 1
ATOM 948 O O . LEU A 1 120 ? 1.479 8.239 -0.455 1.00 92.81 120 LEU A O 1
ATOM 952 N N . TYR A 1 121 ? -0.005 8.429 1.220 1.00 95.00 121 TYR A N 1
ATOM 953 C CA . TYR A 1 121 ? -0.608 7.121 0.986 1.00 95.00 121 TYR A CA 1
ATOM 954 C C . TYR A 1 121 ? -1.186 7.013 -0.426 1.00 95.00 121 TYR A C 1
ATOM 956 O O . TYR A 1 121 ? -0.981 6.003 -1.097 1.00 95.00 121 TYR A O 1
ATOM 964 N N . GLN A 1 122 ? -1.922 8.034 -0.870 1.00 95.38 122 GLN A N 1
ATOM 965 C CA . GLN A 1 122 ? -2.586 8.024 -2.173 1.00 95.38 122 GLN A CA 1
ATOM 966 C C . GLN A 1 122 ? -1.572 8.004 -3.318 1.00 95.38 122 GLN A C 1
ATOM 968 O O . GLN A 1 122 ? -1.671 7.142 -4.192 1.00 95.38 122 GLN A O 1
ATOM 973 N N . SER A 1 123 ? -0.565 8.879 -3.262 1.00 94.75 123 SER A N 1
ATOM 974 C CA . SER A 1 123 ? 0.487 8.959 -4.277 1.00 94.75 123 SER A CA 1
ATOM 975 C C . SER A 1 123 ? 1.315 7.674 -4.359 1.00 94.75 123 SER A C 1
ATOM 977 O O . SER A 1 123 ? 1.572 7.153 -5.449 1.00 94.75 123 SER A O 1
ATOM 979 N N . ASP A 1 124 ? 1.719 7.116 -3.216 1.00 95.50 124 ASP A N 1
ATOM 980 C CA . ASP A 1 124 ? 2.570 5.924 -3.208 1.00 95.50 124 ASP A CA 1
ATOM 981 C C . ASP A 1 124 ? 1.766 4.674 -3.588 1.00 95.50 124 ASP A C 1
ATOM 983 O O . ASP A 1 124 ? 2.262 3.832 -4.338 1.00 95.50 124 ASP A O 1
ATOM 987 N N . LYS A 1 125 ? 0.484 4.587 -3.201 1.00 95.75 125 LYS A N 1
ATOM 988 C CA . LYS A 1 125 ? -0.435 3.557 -3.709 1.00 95.75 125 LYS A CA 1
ATOM 989 C C . LYS A 1 125 ? -0.563 3.617 -5.228 1.00 95.75 125 LYS A C 1
ATOM 991 O O . LYS A 1 125 ? -0.417 2.582 -5.875 1.00 95.75 125 LYS A O 1
ATOM 996 N N . GLU A 1 126 ? -0.829 4.791 -5.794 1.00 95.19 126 GLU A N 1
ATOM 997 C CA . GLU A 1 126 ? -0.957 4.973 -7.243 1.00 95.19 126 GLU A CA 1
ATOM 998 C C . GLU A 1 126 ? 0.331 4.585 -7.972 1.00 95.19 126 GLU A C 1
ATOM 1000 O O . GLU A 1 126 ? 0.291 3.824 -8.940 1.00 95.19 126 GLU A O 1
ATOM 1005 N N . THR A 1 127 ? 1.482 5.024 -7.462 1.00 94.44 127 THR A N 1
ATOM 1006 C CA . THR A 1 127 ? 2.791 4.691 -8.035 1.00 94.44 127 THR A CA 1
ATOM 1007 C C . THR A 1 127 ? 3.024 3.179 -8.039 1.00 94.44 127 THR A C 1
ATOM 1009 O O . THR A 1 127 ? 3.424 2.605 -9.054 1.00 94.44 127 THR A O 1
ATOM 1012 N N . CYS A 1 128 ? 2.732 2.501 -6.927 1.00 94.75 128 CYS A N 1
ATOM 1013 C CA . CYS A 1 128 ? 2.918 1.058 -6.822 1.00 94.75 128 CYS A CA 1
ATOM 1014 C C . CYS A 1 128 ? 1.943 0.271 -7.701 1.00 94.75 128 CYS A C 1
ATOM 1016 O O . CYS A 1 128 ? 2.359 -0.700 -8.332 1.00 94.75 128 CYS A O 1
ATOM 1018 N N . LEU A 1 129 ? 0.678 0.688 -7.784 1.00 94.12 129 LEU A N 1
ATOM 1019 C CA . LEU A 1 129 ? -0.308 0.062 -8.667 1.00 94.12 129 LEU A CA 1
ATOM 1020 C C . LEU A 1 129 ? 0.030 0.284 -10.142 1.00 94.12 129 LEU A C 1
ATOM 1022 O O . LEU A 1 129 ? -0.033 -0.660 -10.915 1.00 94.12 129 LEU A O 1
ATOM 1026 N N . THR A 1 130 ? 0.490 1.473 -10.525 1.00 92.50 130 THR A N 1
ATOM 1027 C CA . THR A 1 130 ? 0.961 1.740 -11.894 1.00 92.50 130 THR A CA 1
ATOM 1028 C C . THR A 1 130 ? 2.157 0.860 -12.256 1.00 92.50 130 THR A C 1
ATOM 1030 O O . THR A 1 130 ? 2.312 0.430 -13.396 1.00 92.50 130 THR A O 1
ATOM 1033 N N . ARG A 1 131 ? 3.035 0.580 -11.285 1.00 91.19 131 ARG A N 1
ATOM 1034 C CA . ARG A 1 131 ? 4.265 -0.176 -11.528 1.00 91.19 131 ARG A CA 1
ATOM 1035 C C . ARG A 1 131 ? 4.073 -1.693 -11.521 1.00 91.19 131 ARG A C 1
ATOM 1037 O O . ARG A 1 131 ? 4.780 -2.380 -12.260 1.00 91.19 131 ARG A O 1
ATOM 1044 N N . PHE A 1 132 ? 3.200 -2.202 -10.653 1.00 92.75 132 PHE A N 1
ATOM 1045 C CA . PHE A 1 132 ? 3.073 -3.635 -10.351 1.00 92.75 132 PHE A CA 1
ATOM 1046 C C . PHE A 1 132 ? 1.648 -4.176 -10.430 1.00 92.75 132 PHE A C 1
ATOM 1048 O O . PHE A 1 132 ? 1.478 -5.390 -10.349 1.00 92.75 132 PHE A O 1
ATOM 1055 N N . GLY A 1 133 ? 0.641 -3.312 -10.527 1.00 85.81 133 GLY A N 1
ATOM 1056 C CA . GLY A 1 133 ? -0.729 -3.724 -10.787 1.00 85.81 133 GLY A CA 1
ATOM 1057 C C . GLY A 1 133 ? -0.881 -4.219 -12.221 1.00 85.81 133 GLY A C 1
ATOM 1058 O O . GLY A 1 133 ? -0.061 -3.932 -13.094 1.00 85.81 133 GLY A O 1
ATOM 1059 N N . SER A 1 134 ? -1.938 -4.988 -12.452 1.00 71.06 134 SER A N 1
ATOM 1060 C CA . SER A 1 134 ? -2.359 -5.304 -13.813 1.00 71.06 134 SER A CA 1
ATOM 1061 C C . SER A 1 134 ? -3.105 -4.108 -14.397 1.00 71.06 134 SER A C 1
ATOM 1063 O O . SER A 1 134 ? -3.823 -3.425 -13.664 1.00 71.06 134 SER A O 1
ATOM 1065 N N . ASP A 1 135 ? -2.951 -3.861 -15.701 1.00 54.16 135 ASP A N 1
ATOM 1066 C CA . ASP A 1 135 ? -3.836 -2.926 -16.398 1.00 54.16 135 ASP A CA 1
ATOM 1067 C C . ASP A 1 135 ? -5.291 -3.347 -16.134 1.00 54.16 135 ASP A C 1
ATOM 1069 O O . ASP A 1 135 ? -5.597 -4.545 -16.241 1.00 54.16 135 ASP A O 1
ATOM 1073 N N . PRO A 1 136 ? -6.193 -2.414 -15.776 1.00 45.69 136 PRO A N 1
ATOM 1074 C CA . PRO A 1 136 ? -7.606 -2.738 -15.709 1.00 45.69 136 PRO A CA 1
ATOM 1075 C C . PRO A 1 136 ? -8.029 -3.215 -17.101 1.00 45.69 136 PRO A C 1
ATOM 1077 O O . PRO A 1 136 ? -7.957 -2.466 -18.075 1.00 45.69 136 PRO A O 1
ATOM 1080 N N . SER A 1 137 ? -8.380 -4.498 -17.181 1.00 34.56 137 SER A N 1
ATOM 1081 C CA . SER A 1 137 ? -8.902 -5.141 -18.390 1.00 34.56 137 SER A CA 1
ATOM 1082 C C . SER A 1 137 ? -10.285 -4.607 -18.736 1.00 34.56 137 SER A C 1
ATOM 1084 O O . SER A 1 137 ? -11.064 -4.357 -17.786 1.00 34.56 137 SER A O 1
#

Secondary structure (DSSP, 8-state):
----------PPPP------TTGGGS-GGGS-TT-HHHHHHHHHHHHHHHHHHHHHHTEETTTEE-TTSSGGGGGGG-HHHHHHHHHHHTT-S-HHHHHHHHHHHH-S--SS--GGGSHHHHHHHHHHHHHHSPP--

Radius of gyration: 19.34 Å; chains: 1; bounding box: 73×27×42 Å

pLDDT: mean 81.19, std 17.84, range [34.56, 96.62]

Sequence (137 aa):
MVLSTSAIAALPPAPGKALDQEQLFLPISETLPSEPDFVTARCHGFLHAVRIYRQIMRSNPLHGRDRTHGTEFDWIDDPDFYRPLTKAAQRLDDMERYAQAYLSAFGSIEVPSLVSHTPLYQSDKETCLTRFGSDPS

Foldseek 3Di:
DDDDDPDPPDDDPDCPPPQDLVLLQPACVPHCLVPVLSLLLLLLLLLLLLVVLQQVQQQDPPPGGDPVASVLSVCSVVCQQVVQSVVSNPPDPDSPVNNVSNNVVLPDRDVVRCSCVDPRNVRSVVSSCVVRHDDPD